Protein AF-A0A916MXW0-F1 (afdb_monomer)

pLDDT: mean 80.69, std 17.27, range [43.56, 96.69]

Structure (mmCIF, N/CA/C/O backbone):
data_AF-A0A916MXW0-F1
#
_entry.id   AF-A0A916MXW0-F1
#
loop_
_atom_site.group_PDB
_atom_site.id
_atom_site.type_symbol
_atom_site.label_atom_id
_atom_site.label_alt_id
_atom_site.label_comp_id
_atom_site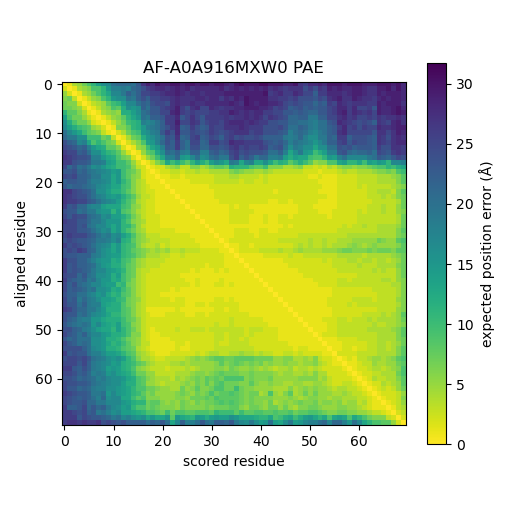.label_asym_id
_atom_site.label_entity_id
_atom_site.label_seq_id
_atom_site.pdbx_PDB_ins_code
_atom_site.Cartn_x
_atom_site.Cartn_y
_atom_site.Cartn_z
_atom_site.occupancy
_atom_site.B_iso_or_equiv
_atom_site.auth_seq_id
_atom_site.auth_comp_id
_atom_site.auth_asym_id
_atom_site.auth_atom_id
_atom_site.pdbx_PDB_model_num
ATOM 1 N N . MET A 1 1 ? 43.650 16.357 5.709 1.00 48.25 1 MET A N 1
ATOM 2 C CA . MET A 1 1 ? 42.989 15.894 4.471 1.00 48.25 1 MET A CA 1
ATOM 3 C C . MET A 1 1 ? 41.903 14.909 4.878 1.00 48.25 1 MET A C 1
ATOM 5 O O . MET A 1 1 ? 42.221 13.765 5.166 1.00 48.25 1 MET A O 1
ATOM 9 N N . SER A 1 2 ? 40.662 15.379 5.039 1.00 55.88 2 SER A N 1
ATOM 10 C CA . SER A 1 2 ? 39.537 14.533 5.464 1.00 55.88 2 SER A CA 1
ATOM 11 C C . SER A 1 2 ? 39.031 13.716 4.283 1.00 55.88 2 SER A C 1
ATOM 13 O O . SER A 1 2 ? 38.591 14.282 3.285 1.00 55.88 2 SER A O 1
ATOM 15 N N . ALA A 1 3 ? 39.093 12.393 4.398 1.00 46.53 3 ALA A N 1
ATOM 16 C CA . ALA A 1 3 ? 38.423 11.495 3.476 1.00 46.53 3 ALA A CA 1
ATOM 17 C C . ALA A 1 3 ? 36.924 11.511 3.803 1.00 46.53 3 ALA A C 1
ATOM 19 O O . ALA A 1 3 ? 36.505 11.055 4.866 1.00 46.53 3 ALA A O 1
ATOM 20 N N . ALA A 1 4 ? 36.117 12.077 2.907 1.00 50.59 4 ALA A N 1
ATOM 21 C CA . ALA A 1 4 ? 34.677 11.896 2.940 1.00 50.59 4 ALA A CA 1
ATOM 22 C C . ALA A 1 4 ? 34.395 10.420 2.636 1.00 50.59 4 ALA A C 1
ATOM 24 O O . ALA A 1 4 ? 34.510 9.984 1.490 1.00 50.59 4 ALA A O 1
ATOM 25 N N . THR A 1 5 ? 34.072 9.638 3.666 1.00 54.75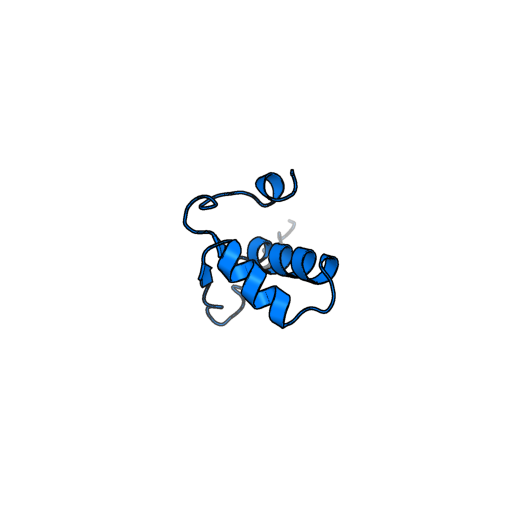 5 THR A N 1
ATOM 26 C CA . THR A 1 5 ? 33.535 8.288 3.493 1.00 54.75 5 THR A CA 1
ATOM 27 C C . THR A 1 5 ? 32.222 8.416 2.731 1.00 54.75 5 THR A C 1
ATOM 29 O O . THR A 1 5 ? 31.174 8.698 3.306 1.00 54.75 5 THR A O 1
ATOM 32 N N . SER A 1 6 ? 32.289 8.251 1.410 1.00 52.41 6 SER A N 1
ATOM 33 C CA . SER A 1 6 ? 31.117 7.993 0.585 1.00 52.41 6 SER A CA 1
ATOM 34 C C . SER A 1 6 ? 30.582 6.645 1.027 1.00 52.41 6 SER A C 1
ATOM 36 O O . SER A 1 6 ? 31.106 5.609 0.630 1.00 52.41 6 SER A O 1
ATOM 38 N N . ILE A 1 7 ? 29.581 6.657 1.904 1.00 64.06 7 ILE A N 1
ATOM 39 C CA . ILE A 1 7 ? 28.789 5.465 2.178 1.00 64.06 7 ILE A CA 1
ATOM 40 C C . ILE A 1 7 ? 28.186 5.078 0.825 1.00 64.06 7 ILE A C 1
ATOM 42 O O . ILE A 1 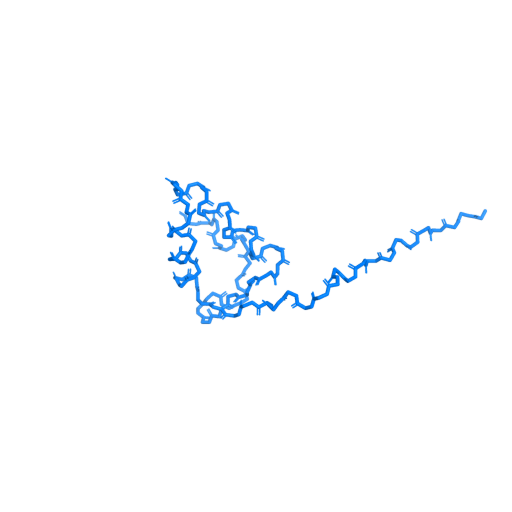7 ? 27.406 5.867 0.277 1.00 64.06 7 ILE A O 1
ATOM 46 N N . PRO A 1 8 ? 28.549 3.927 0.232 1.00 46.88 8 PRO A N 1
ATOM 47 C CA . PRO A 1 8 ? 27.847 3.468 -0.947 1.00 46.88 8 PRO A CA 1
ATOM 48 C C . PRO A 1 8 ? 26.390 3.306 -0.526 1.00 46.88 8 PRO A C 1
ATOM 50 O O . PRO A 1 8 ? 26.086 2.560 0.406 1.00 46.88 8 PRO A O 1
ATOM 53 N N . ARG A 1 9 ? 25.487 4.048 -1.175 1.00 61.00 9 ARG A N 1
ATOM 54 C CA . ARG A 1 9 ? 24.057 3.745 -1.130 1.00 61.00 9 ARG A CA 1
ATOM 55 C C . ARG A 1 9 ? 23.936 2.313 -1.619 1.00 61.0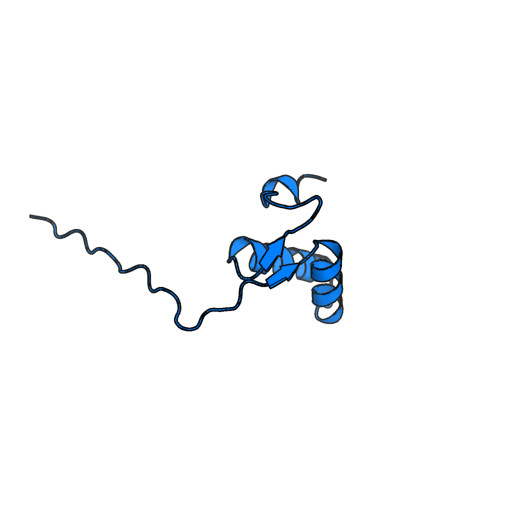0 9 ARG A C 1
ATOM 57 O O . ARG A 1 9 ? 23.998 2.081 -2.821 1.00 61.00 9 ARG A O 1
ATOM 64 N N . ILE A 1 10 ? 23.858 1.372 -0.687 1.00 59.94 10 ILE A N 1
ATOM 65 C CA . ILE A 1 10 ? 23.638 -0.037 -0.971 1.00 59.94 10 ILE A CA 1
ATOM 66 C C . ILE A 1 10 ? 22.358 -0.063 -1.811 1.00 59.94 10 ILE A C 1
ATOM 68 O O . ILE A 1 10 ? 21.314 0.353 -1.302 1.00 59.94 10 ILE A O 1
ATOM 72 N N . PRO A 1 11 ? 22.390 -0.451 -3.096 1.00 52.09 11 PRO A N 1
ATOM 73 C CA . PRO A 1 11 ? 21.154 -0.769 -3.774 1.00 52.09 11 PRO A CA 1
ATOM 74 C C . PRO A 1 11 ? 20.723 -2.067 -3.110 1.00 52.09 11 PRO A C 1
ATOM 76 O O . PRO A 1 11 ? 21.346 -3.100 -3.357 1.00 52.09 11 PRO A O 1
ATOM 79 N N . TRP A 1 12 ? 19.782 -1.980 -2.163 1.00 55.12 12 TRP A N 1
ATOM 80 C CA . TRP A 1 12 ? 19.240 -3.142 -1.467 1.00 55.12 12 TRP A CA 1
ATOM 81 C C . TRP A 1 12 ? 19.003 -4.233 -2.505 1.00 55.12 12 TRP A C 1
ATOM 83 O O . TRP A 1 12 ? 18.255 -4.057 -3.466 1.00 55.12 12 TRP A O 1
ATOM 93 N N . GLY A 1 13 ? 19.817 -5.281 -2.389 1.00 43.56 13 GLY A N 1
ATOM 94 C CA . GLY A 1 13 ? 19.917 -6.324 -3.387 1.00 43.56 13 GLY A CA 1
ATOM 95 C C . GLY A 1 13 ? 18.573 -7.015 -3.536 1.00 43.56 13 GLY A C 1
ATOM 96 O O . GLY A 1 13 ? 17.865 -7.216 -2.551 1.00 43.56 13 GLY A O 1
ATOM 97 N N . ARG A 1 14 ? 18.298 -7.419 -4.781 1.00 49.69 14 ARG A N 1
ATOM 98 C CA . ARG A 1 14 ? 17.016 -7.891 -5.322 1.00 49.69 14 ARG A CA 1
ATOM 99 C C . ARG A 1 14 ? 16.133 -6.707 -5.699 1.00 49.69 14 ARG A C 1
ATOM 101 O O . ARG A 1 14 ? 15.807 -5.879 -4.867 1.00 49.69 14 ARG A O 1
ATOM 108 N N . ALA A 1 15 ? 15.742 -6.629 -6.968 1.00 53.06 15 ALA A N 1
ATOM 109 C CA . ALA A 1 15 ? 14.658 -5.756 -7.381 1.00 53.06 15 ALA A CA 1
ATOM 110 C C . ALA A 1 15 ? 13.414 -6.133 -6.560 1.00 53.06 15 ALA A C 1
ATOM 112 O O . ALA A 1 15 ? 12.691 -7.062 -6.923 1.00 53.06 15 ALA A O 1
ATOM 113 N N . GLU A 1 16 ? 13.190 -5.476 -5.421 1.00 59.12 16 GLU A N 1
ATOM 114 C CA . GLU A 1 16 ? 11.862 -5.395 -4.840 1.00 59.12 16 GLU A CA 1
ATOM 115 C C . GLU A 1 16 ? 11.026 -4.764 -5.940 1.00 59.12 16 GLU A C 1
ATOM 117 O O . GLU A 1 16 ? 11.218 -3.598 -6.292 1.00 59.12 16 GLU A O 1
ATOM 122 N N . ARG A 1 17 ? 10.241 -5.601 -6.625 1.00 67.62 17 ARG A N 1
ATOM 123 C CA . ARG A 1 17 ? 9.427 -5.159 -7.747 1.00 67.62 17 ARG A CA 1
ATOM 124 C C . ARG A 1 17 ? 8.520 -4.085 -7.190 1.00 67.62 17 ARG A C 1
ATOM 126 O O . ARG A 1 17 ? 7.606 -4.392 -6.437 1.00 67.62 17 ARG A O 1
ATOM 133 N N . CYS A 1 18 ? 8.830 -2.842 -7.527 1.00 80.31 18 CYS A N 1
ATOM 134 C CA . CYS A 1 18 ? 7.948 -1.738 -7.249 1.00 80.31 18 CYS A CA 1
ATOM 135 C C . CYS A 1 18 ? 6.617 -2.067 -7.924 1.00 80.31 18 CYS A C 1
ATOM 137 O O . CYS A 1 18 ? 6.578 -2.235 -9.146 1.00 80.31 18 CYS A O 1
ATOM 139 N N . VAL A 1 19 ? 5.574 -2.249 -7.124 1.00 89.31 19 VAL A N 1
ATOM 140 C CA . VAL A 1 19 ? 4.247 -2.583 -7.631 1.00 89.31 19 VAL A CA 1
ATOM 141 C C . VAL A 1 19 ? 3.570 -1.284 -8.045 1.00 89.31 19 VAL A C 1
ATOM 143 O O . VAL A 1 19 ? 3.418 -0.375 -7.227 1.00 89.31 19 VAL A O 1
ATOM 146 N N . GLU A 1 20 ? 3.188 -1.181 -9.317 1.00 93.44 20 GLU A N 1
ATOM 147 C CA . GLU A 1 20 ? 2.293 -0.118 -9.772 1.00 93.44 20 GLU A CA 1
ATOM 148 C C . GLU A 1 20 ? 0.847 -0.528 -9.499 1.00 93.44 20 GLU A C 1
ATOM 150 O O . GLU A 1 20 ? 0.408 -1.588 -9.939 1.00 93.44 20 GLU A O 1
ATOM 155 N N . THR A 1 21 ? 0.113 0.300 -8.760 1.00 94.06 21 THR A N 1
ATOM 156 C CA . THR A 1 21 ? -1.254 -0.007 -8.317 1.00 94.06 21 THR A CA 1
ATOM 157 C C . THR A 1 21 ? -2.046 1.275 -8.068 1.00 94.06 21 THR A C 1
ATOM 159 O O . THR A 1 21 ? -1.473 2.365 -7.978 1.00 94.06 21 THR A O 1
ATOM 162 N N . THR A 1 22 ? -3.369 1.180 -7.983 1.00 94.88 22 THR A N 1
ATOM 163 C CA . THR A 1 22 ? -4.207 2.294 -7.528 1.00 94.88 22 THR A CA 1
ATOM 164 C C . THR A 1 22 ? -4.197 2.400 -6.001 1.00 94.88 22 THR A C 1
ATOM 166 O O . THR A 1 22 ? -3.903 1.437 -5.295 1.00 94.88 22 THR A O 1
ATOM 169 N N . LEU A 1 23 ? -4.547 3.573 -5.462 1.00 93.12 23 LEU A N 1
ATOM 170 C CA . LEU A 1 23 ? -4.659 3.743 -4.009 1.00 93.12 23 LEU A CA 1
ATOM 171 C C . LEU A 1 23 ? -5.721 2.806 -3.414 1.00 93.12 23 LEU A C 1
ATOM 173 O O . LEU A 1 23 ? -5.511 2.256 -2.341 1.00 93.12 23 LEU A O 1
ATOM 177 N N . LEU A 1 24 ? -6.827 2.592 -4.134 1.00 94.31 24 LEU A N 1
ATOM 178 C CA . LEU A 1 24 ? -7.913 1.714 -3.700 1.00 94.31 24 LEU A CA 1
ATOM 179 C C . LEU A 1 24 ? -7.455 0.257 -3.571 1.00 94.31 24 LEU A C 1
ATOM 181 O O . LEU A 1 24 ? -7.697 -0.367 -2.546 1.00 94.31 24 LEU A O 1
ATOM 185 N N . GLU A 1 25 ? -6.778 -0.269 -4.592 1.00 94.56 25 GLU A N 1
ATOM 186 C CA . GLU A 1 25 ? -6.236 -1.634 -4.573 1.00 94.56 25 GLU A CA 1
ATOM 187 C C . GLU A 1 25 ? -5.188 -1.813 -3.472 1.00 94.56 25 GLU A C 1
ATOM 189 O O . GLU A 1 25 ? -5.194 -2.827 -2.777 1.00 94.56 25 GLU A O 1
ATOM 194 N N . LEU A 1 26 ? -4.313 -0.819 -3.284 1.00 94.44 26 LEU A N 1
ATOM 195 C CA . LEU A 1 26 ? -3.293 -0.858 -2.241 1.00 94.44 26 LEU A CA 1
ATOM 196 C C . LEU A 1 26 ? -3.913 -0.854 -0.840 1.00 94.44 26 LEU A C 1
ATOM 198 O O . LEU A 1 26 ? -3.506 -1.649 0.000 1.00 94.44 26 LEU A O 1
ATOM 202 N N . VAL A 1 27 ? -4.888 0.025 -0.589 1.00 95.25 27 VAL A N 1
ATOM 203 C CA . VAL A 1 27 ? -5.589 0.086 0.700 1.00 95.25 27 VAL A CA 1
ATOM 204 C C . VAL A 1 27 ? -6.338 -1.217 0.951 1.00 95.25 27 VAL A C 1
ATOM 206 O O . VAL A 1 27 ? -6.163 -1.785 2.018 1.00 95.25 27 VAL A O 1
ATOM 209 N N . ALA A 1 28 ? -7.085 -1.733 -0.029 1.00 96.38 28 ALA A N 1
ATOM 210 C CA . ALA A 1 28 ? -7.815 -2.993 0.113 1.00 96.38 28 ALA A CA 1
ATOM 211 C C . ALA A 1 28 ? -6.885 -4.162 0.483 1.00 96.38 28 ALA A C 1
ATOM 213 O O . ALA A 1 28 ? -7.135 -4.856 1.462 1.00 96.38 28 ALA A O 1
ATOM 214 N N . ALA A 1 29 ? -5.770 -4.323 -0.238 1.00 95.31 29 ALA A N 1
ATOM 215 C CA . ALA A 1 29 ? -4.813 -5.396 0.027 1.00 95.31 29 ALA A CA 1
ATOM 216 C C . ALA A 1 29 ? -4.129 -5.277 1.400 1.00 95.31 29 ALA A C 1
ATOM 218 O O . ALA A 1 29 ? -3.793 -6.285 2.007 1.00 95.31 29 ALA A O 1
ATOM 219 N N . VAL A 1 30 ? -3.890 -4.055 1.886 1.00 95.56 30 VAL A N 1
ATOM 220 C CA . VAL A 1 30 ? -3.307 -3.831 3.217 1.00 95.56 30 VAL A CA 1
ATOM 221 C C . VAL A 1 30 ? -4.353 -4.024 4.318 1.00 95.56 30 VAL A C 1
ATOM 223 O O . VAL A 1 30 ? -4.028 -4.558 5.373 1.00 95.56 30 VAL A O 1
ATOM 226 N N . SER A 1 31 ? -5.602 -3.615 4.083 1.00 96.69 31 SER A N 1
ATOM 227 C CA . SER A 1 31 ? -6.711 -3.781 5.028 1.00 96.69 31 SER A CA 1
ATOM 228 C C . SER A 1 31 ? -7.009 -5.242 5.348 1.00 96.69 31 SER A C 1
ATOM 230 O O . SER A 1 31 ? -7.376 -5.525 6.481 1.00 96.69 31 SER A O 1
ATOM 232 N N . ASP A 1 32 ? -6.801 -6.157 4.401 1.00 96.31 32 ASP A N 1
ATOM 233 C CA . ASP A 1 32 ? -6.969 -7.598 4.634 1.00 96.31 32 ASP A CA 1
ATOM 234 C C . ASP A 1 32 ? -5.936 -8.175 5.628 1.00 96.31 32 ASP A C 1
ATOM 236 O O . ASP A 1 32 ? -6.167 -9.228 6.219 1.00 96.31 32 ASP A O 1
ATOM 240 N N . GLU A 1 33 ? -4.813 -7.480 5.842 1.00 94.75 33 GLU A N 1
ATOM 241 C CA . GLU A 1 33 ? -3.673 -7.939 6.651 1.00 94.75 33 GLU A CA 1
ATOM 242 C C . GLU A 1 33 ? -3.471 -7.125 7.947 1.00 94.75 33 GLU A C 1
ATOM 244 O O . GLU A 1 33 ? -2.550 -7.405 8.714 1.00 94.75 33 GLU A O 1
ATOM 249 N N . CYS A 1 34 ? -4.280 -6.089 8.189 1.00 95.00 34 CYS A N 1
ATOM 250 C CA . CYS A 1 34 ? -4.136 -5.163 9.321 1.00 95.00 34 CYS A CA 1
ATOM 251 C C . CYS A 1 34 ? -5.372 -5.186 10.226 1.00 95.00 34 CYS A C 1
ATOM 253 O O . CYS A 1 34 ? -6.500 -5.309 9.755 1.00 95.00 34 CYS A O 1
ATOM 255 N N . GLU A 1 35 ? -5.177 -4.994 11.532 1.00 93.81 35 GLU A N 1
ATOM 256 C CA . GLU A 1 35 ? -6.266 -5.065 12.518 1.00 93.81 35 GLU A CA 1
ATOM 257 C C . GLU A 1 35 ? -6.909 -3.694 12.796 1.00 93.81 35 GLU A C 1
ATOM 259 O O . GLU A 1 35 ? -7.956 -3.607 13.440 1.00 93.81 35 GLU A O 1
ATOM 264 N N . SER A 1 36 ? -6.300 -2.601 12.317 1.00 96.00 36 SER A N 1
ATOM 265 C CA . SER A 1 36 ? -6.807 -1.240 12.519 1.00 96.00 36 SER A CA 1
ATOM 266 C C . SER A 1 36 ? -6.522 -0.294 11.352 1.00 96.00 36 SER A C 1
ATOM 268 O O . SER A 1 36 ? -5.541 -0.438 10.624 1.00 96.00 36 SER A O 1
ATOM 270 N N . GLU A 1 37 ? -7.336 0.756 11.226 1.00 94.50 37 GLU A N 1
ATOM 271 C CA . GLU A 1 37 ? -7.127 1.822 10.235 1.00 94.50 37 GLU A CA 1
ATOM 272 C C . GLU A 1 37 ? -5.767 2.517 10.408 1.00 94.50 37 GLU A C 1
ATOM 274 O O . GLU A 1 37 ? -5.120 2.882 9.428 1.00 94.50 37 GLU A O 1
ATOM 279 N N . ALA A 1 38 ? -5.293 2.658 11.651 1.00 94.38 38 ALA A N 1
ATOM 280 C CA . ALA A 1 38 ? -3.991 3.251 11.940 1.00 94.38 38 ALA A CA 1
ATOM 281 C C . ALA A 1 38 ? -2.837 2.408 11.370 1.00 94.38 38 ALA A C 1
ATOM 283 O O . ALA A 1 38 ? -1.893 2.962 10.801 1.00 94.38 38 ALA A O 1
ATOM 284 N N . GLU A 1 39 ? -2.924 1.080 11.478 1.00 95.50 39 GLU A N 1
ATOM 285 C CA . GLU A 1 39 ? -1.956 0.153 10.880 1.00 95.50 39 GLU A CA 1
ATOM 286 C C . GLU A 1 39 ? -2.009 0.179 9.354 1.00 95.50 39 GLU A C 1
ATOM 288 O O . GLU A 1 39 ? -0.957 0.203 8.709 1.00 95.50 39 GLU A O 1
ATOM 293 N N . VAL A 1 40 ? -3.213 0.258 8.777 1.00 95.88 40 VAL A N 1
ATOM 294 C CA . VAL A 1 40 ? -3.393 0.386 7.325 1.00 95.88 40 VAL A CA 1
ATOM 295 C C . VAL A 1 40 ? -2.696 1.644 6.819 1.00 95.88 40 VAL A C 1
ATOM 297 O O . VAL A 1 40 ? -1.855 1.568 5.922 1.00 95.88 40 VAL A O 1
ATOM 300 N N . VAL A 1 41 ? -2.978 2.800 7.425 1.00 94.25 41 VAL A N 1
ATOM 301 C CA . VAL A 1 41 ? -2.367 4.078 7.038 1.00 94.25 41 VAL A CA 1
ATOM 302 C C . VAL A 1 41 ? -0.847 4.020 7.192 1.00 94.25 41 VAL A C 1
ATOM 304 O O . VAL A 1 41 ? -0.124 4.371 6.258 1.00 94.25 41 VAL A O 1
ATOM 307 N N . ALA A 1 42 ? -0.340 3.539 8.330 1.00 94.44 42 ALA A N 1
ATOM 308 C CA . ALA A 1 42 ? 1.099 3.430 8.565 1.00 94.44 42 ALA A CA 1
ATOM 309 C C . ALA A 1 42 ? 1.789 2.533 7.521 1.00 94.44 42 ALA A C 1
ATOM 3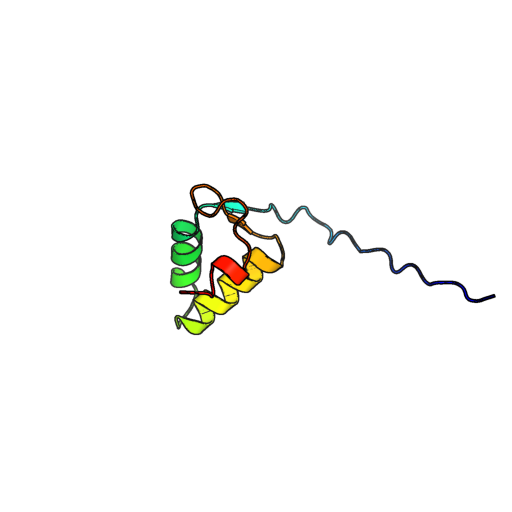11 O O . ALA A 1 42 ? 2.847 2.891 6.992 1.00 94.44 42 ALA A O 1
ATOM 312 N N . THR A 1 43 ? 1.169 1.405 7.175 1.00 95.56 43 THR A N 1
ATOM 313 C CA . THR A 1 43 ? 1.698 0.445 6.201 1.00 95.56 43 THR A CA 1
ATOM 314 C C . THR A 1 43 ? 1.664 1.004 4.781 1.00 95.56 43 THR A C 1
ATOM 316 O O . THR A 1 43 ? 2.670 0.935 4.073 1.00 95.56 43 THR A O 1
ATOM 319 N N . VAL A 1 44 ? 0.563 1.637 4.367 1.00 94.31 44 VAL A N 1
ATOM 320 C CA . VAL A 1 44 ? 0.451 2.295 3.054 1.00 94.31 44 VAL A CA 1
ATOM 321 C C . VAL A 1 44 ? 1.508 3.392 2.907 1.00 94.31 44 VAL A C 1
ATOM 323 O O . VAL A 1 44 ? 2.244 3.416 1.915 1.00 94.31 44 VAL A O 1
ATOM 326 N N . LEU A 1 45 ? 1.654 4.264 3.912 1.00 93.25 45 LEU A N 1
ATOM 327 C CA . LEU A 1 45 ? 2.677 5.313 3.916 1.00 93.25 45 LEU A CA 1
ATOM 328 C C . LEU A 1 45 ? 4.089 4.726 3.838 1.00 93.25 45 LEU A C 1
ATOM 330 O O . LEU A 1 45 ? 4.934 5.254 3.111 1.00 93.25 45 LEU A O 1
ATOM 334 N N . HIS A 1 46 ? 4.346 3.622 4.543 1.00 92.50 46 HIS A N 1
ATOM 335 C CA . HIS A 1 46 ? 5.626 2.928 4.486 1.00 92.50 46 HIS A CA 1
ATOM 336 C C . HIS A 1 46 ? 5.916 2.365 3.087 1.00 92.50 46 HIS A C 1
ATOM 338 O O . HIS A 1 46 ? 7.009 2.576 2.557 1.00 92.50 46 HIS A O 1
ATOM 344 N N . LEU A 1 47 ? 4.958 1.682 2.455 1.00 92.00 47 LEU A N 1
ATOM 345 C CA . LEU A 1 47 ? 5.129 1.081 1.126 1.00 92.00 47 LEU A CA 1
ATOM 346 C C . LEU A 1 47 ? 5.376 2.134 0.039 1.00 92.00 47 LEU A C 1
ATOM 348 O O . LEU A 1 47 ? 6.240 1.949 -0.822 1.00 92.00 47 LEU A O 1
ATOM 352 N N . LEU A 1 48 ? 4.666 3.259 0.107 1.00 91.88 48 LEU A N 1
ATOM 353 C CA . LEU A 1 48 ? 4.852 4.382 -0.810 1.00 91.88 48 LEU A CA 1
ATOM 354 C C . LEU A 1 48 ? 6.166 5.126 -0.540 1.00 91.88 48 LEU A C 1
A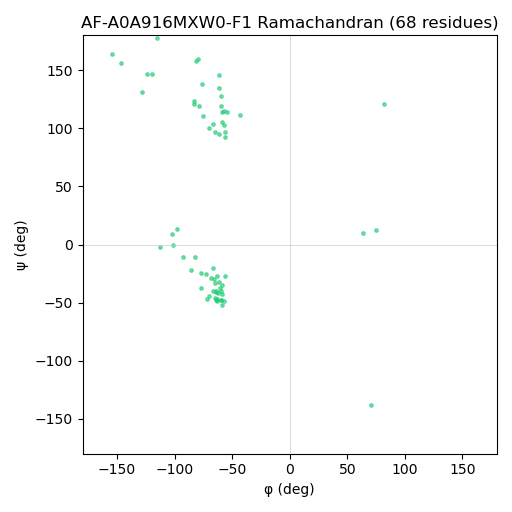TOM 356 O O . LEU A 1 48 ? 6.942 5.373 -1.461 1.00 91.88 48 LEU A O 1
ATOM 360 N N . GLY A 1 49 ? 6.455 5.442 0.725 1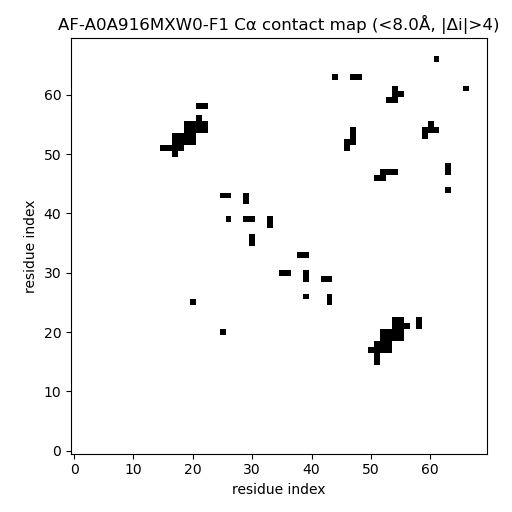.00 90.12 49 GLY A N 1
ATOM 361 C CA . GLY A 1 49 ? 7.664 6.167 1.128 1.00 90.12 49 GLY A CA 1
ATOM 362 C C . GLY A 1 49 ? 8.959 5.388 0.885 1.00 90.12 49 GLY A C 1
ATOM 363 O O . GLY A 1 49 ? 9.996 5.988 0.606 1.00 90.12 49 GLY A O 1
ATOM 364 N N . SER A 1 50 ? 8.901 4.055 0.935 1.00 89.38 50 SER A N 1
ATOM 365 C CA . SER A 1 50 ? 10.026 3.169 0.603 1.00 89.38 50 SER A CA 1
ATOM 366 C C . SER A 1 50 ? 10.184 2.910 -0.899 1.00 89.38 50 SER A C 1
ATOM 368 O O . SER A 1 50 ? 11.197 2.356 -1.321 1.00 89.38 50 SER A O 1
ATOM 370 N N . GLY A 1 51 ? 9.209 3.308 -1.724 1.00 89.56 51 GLY A N 1
ATOM 371 C CA . GLY A 1 51 ? 9.205 3.043 -3.163 1.00 89.56 51 GLY A CA 1
ATOM 372 C C . GLY A 1 51 ? 8.874 1.594 -3.536 1.00 89.56 51 GLY A C 1
ATOM 373 O O . GLY A 1 51 ? 9.042 1.212 -4.697 1.00 89.56 51 GLY A O 1
ATOM 374 N N . ARG A 1 52 ? 8.387 0.788 -2.583 1.00 90.69 52 ARG A N 1
ATOM 375 C CA . ARG A 1 52 ? 7.918 -0.591 -2.816 1.00 90.69 52 ARG A CA 1
ATOM 376 C C . ARG A 1 52 ? 6.581 -0.617 -3.556 1.00 90.69 52 ARG A C 1
ATOM 378 O O . ARG A 1 52 ? 6.311 -1.561 -4.294 1.00 90.69 52 ARG A O 1
ATOM 385 N N . ALA A 1 53 ? 5.801 0.454 -3.432 1.00 90.69 53 ALA A N 1
ATOM 386 C CA . ALA A 1 53 ? 4.622 0.723 -4.242 1.00 90.69 53 ALA A CA 1
ATOM 387 C C . ALA A 1 53 ? 4.733 2.090 -4.933 1.00 90.69 53 ALA A C 1
ATOM 389 O O . ALA A 1 53 ? 5.301 3.039 -4.386 1.00 90.69 53 ALA A O 1
ATOM 390 N N . ARG A 1 54 ? 4.168 2.197 -6.136 1.00 92.56 54 ARG A N 1
ATOM 391 C CA . ARG A 1 54 ? 3.965 3.461 -6.854 1.00 92.56 54 ARG A CA 1
ATOM 392 C C . ARG A 1 54 ? 2.511 3.569 -7.286 1.00 92.56 54 ARG A C 1
ATOM 394 O O . ARG A 1 54 ? 1.967 2.644 -7.883 1.00 92.56 54 ARG A O 1
ATOM 401 N N . LEU A 1 55 ? 1.895 4.714 -7.002 1.00 93.38 55 LEU A N 1
ATOM 402 C CA . LEU A 1 55 ? 0.507 4.952 -7.382 1.00 93.38 55 LEU A CA 1
ATOM 403 C C . LEU A 1 55 ? 0.388 5.257 -8.876 1.00 93.38 55 LEU A C 1
ATOM 405 O O . LEU A 1 55 ? 1.171 6.027 -9.441 1.00 93.38 55 LEU A O 1
ATOM 409 N N . CYS A 1 56 ? -0.631 4.679 -9.502 1.00 92.19 56 CYS A N 1
ATOM 410 C CA . CYS A 1 56 ? -1.064 4.994 -10.856 1.00 92.19 56 CYS A CA 1
ATOM 411 C C . CYS A 1 56 ? -2.481 5.610 -10.858 1.00 92.19 56 CYS A C 1
ATOM 413 O O . CYS A 1 56 ? -3.106 5.796 -9.812 1.00 92.19 56 CYS A O 1
ATOM 415 N N . GLY A 1 57 ? -2.980 5.997 -12.038 1.00 87.81 57 GLY A N 1
ATOM 416 C CA . GLY A 1 57 ? -4.285 6.658 -12.1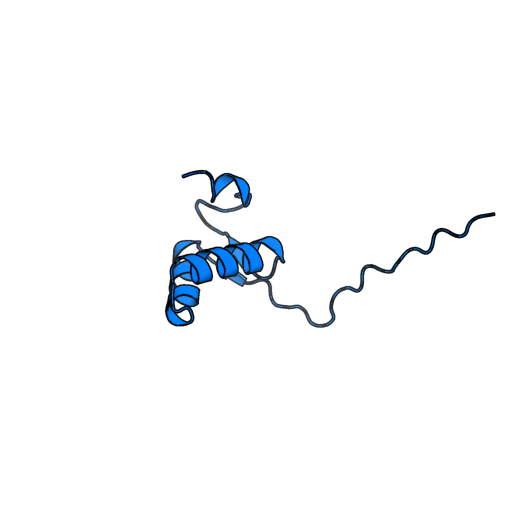71 1.00 87.81 57 GLY A CA 1
ATOM 417 C C . GLY A 1 57 ? -4.292 8.087 -11.614 1.00 87.81 57 GLY A C 1
ATOM 418 O O . GLY A 1 57 ? -3.337 8.834 -11.826 1.00 87.81 57 GLY A O 1
ATOM 419 N N . SER A 1 58 ? -5.361 8.469 -10.909 1.00 87.94 58 SER A N 1
ATOM 420 C CA . SER A 1 58 ? -5.573 9.837 -10.399 1.00 87.94 58 SER A CA 1
ATOM 421 C C . SER A 1 58 ? -4.529 10.294 -9.378 1.00 87.94 58 SER A C 1
ATOM 423 O O . SER A 1 58 ? -4.247 11.482 -9.286 1.00 87.94 58 SER A O 1
ATOM 425 N N . PHE A 1 59 ? -3.925 9.355 -8.646 1.00 86.06 59 PHE A N 1
ATOM 426 C CA . PHE A 1 59 ? -2.871 9.630 -7.665 1.00 86.06 59 PHE A CA 1
ATOM 427 C C . PHE A 1 59 ? -1.465 9.394 -8.232 1.00 86.06 59 PHE A C 1
ATOM 429 O O . PHE A 1 59 ? -0.485 9.332 -7.488 1.00 86.06 59 PHE A O 1
ATOM 436 N N . ARG A 1 60 ? -1.328 9.250 -9.558 1.00 85.88 60 ARG A N 1
ATOM 437 C CA . ARG A 1 60 ? -0.012 9.159 -10.193 1.00 85.88 60 ARG A CA 1
ATOM 438 C C . ARG A 1 60 ? 0.784 10.426 -9.889 1.00 85.88 60 ARG A C 1
ATOM 440 O O . ARG A 1 60 ? 0.321 11.529 -10.156 1.00 85.88 60 ARG A O 1
ATOM 447 N N . ASN A 1 61 ? 2.005 10.250 -9.388 1.00 82.44 61 ASN A N 1
ATOM 448 C CA . ASN A 1 61 ? 2.889 11.329 -8.928 1.00 82.44 61 ASN A CA 1
ATOM 449 C C . ASN A 1 61 ? 2.367 12.131 -7.722 1.00 82.44 61 ASN A C 1
ATOM 451 O O . ASN A 1 61 ? 2.969 13.151 -7.392 1.00 82.44 61 ASN A O 1
ATOM 455 N N . ALA A 1 62 ? 1.295 11.687 -7.056 1.00 83.56 62 ALA A N 1
ATOM 456 C CA . ALA A 1 62 ? 0.896 12.278 -5.787 1.00 83.56 62 ALA A CA 1
ATOM 457 C C . ALA A 1 62 ? 2.021 12.085 -4.766 1.00 83.56 62 ALA A C 1
ATOM 459 O O . ALA A 1 62 ? 2.614 11.007 -4.654 1.00 83.56 62 ALA A O 1
ATOM 460 N N . SER A 1 63 ? 2.333 13.141 -4.027 1.00 81.06 63 SER A N 1
ATOM 461 C CA . SER A 1 63 ? 3.239 13.049 -2.896 1.00 81.06 63 SER A CA 1
ATOM 462 C C . SER A 1 63 ? 2.481 12.539 -1.673 1.00 81.06 63 SER A C 1
ATOM 464 O O . SER A 1 63 ? 1.271 12.713 -1.550 1.00 81.06 63 SER A O 1
ATOM 466 N N . LEU A 1 64 ? 3.198 11.972 -0.701 1.00 77.88 64 LEU A N 1
ATOM 467 C CA . LEU A 1 64 ? 2.586 11.592 0.578 1.00 77.88 64 LEU A CA 1
ATOM 468 C C . LEU A 1 64 ? 1.898 12.775 1.281 1.00 77.88 64 LEU A C 1
ATOM 470 O O . LEU A 1 64 ? 0.947 12.572 2.023 1.00 77.88 64 LEU A O 1
ATOM 474 N N . ARG A 1 65 ? 2.342 14.016 1.033 1.00 79.38 65 ARG A N 1
ATOM 475 C CA . ARG A 1 65 ? 1.688 15.212 1.585 1.00 79.38 65 ARG A CA 1
ATOM 476 C C . ARG A 1 65 ? 0.305 15.455 0.995 1.00 79.38 65 ARG A C 1
ATOM 478 O O . ARG A 1 65 ? -0.523 16.041 1.681 1.00 79.38 65 ARG A O 1
ATOM 485 N N . ASP A 1 66 ? 0.081 15.022 -0.239 1.00 79.75 66 ASP A N 1
ATOM 486 C CA . ASP A 1 66 ? -1.206 15.161 -0.918 1.00 79.75 66 ASP A CA 1
ATOM 487 C C . ASP A 1 66 ? -2.212 14.120 -0.407 1.00 79.75 66 ASP A C 1
ATOM 489 O O . ASP A 1 66 ? -3.408 14.361 -0.453 1.00 79.75 66 ASP A O 1
ATOM 493 N N . LEU A 1 67 ? -1.729 12.992 0.130 1.00 72.50 67 LEU A N 1
ATOM 494 C CA . LEU A 1 67 ? -2.558 11.905 0.668 1.00 72.50 67 LEU A CA 1
ATOM 495 C C . LEU A 1 67 ? -2.972 12.096 2.134 1.00 72.50 67 LEU A C 1
ATOM 497 O O . LEU A 1 67 ? -3.927 11.476 2.576 1.00 72.50 67 LEU A O 1
ATOM 501 N N . VAL A 1 68 ? -2.235 12.902 2.901 1.00 71.00 68 VAL A N 1
ATOM 502 C CA . VAL A 1 68 ? -2.453 13.094 4.353 1.00 71.00 68 VAL A CA 1
ATOM 503 C C . VAL A 1 68 ? -3.177 14.422 4.642 1.00 71.00 68 VAL A C 1
ATOM 505 O O . VAL A 1 68 ? -3.232 14.877 5.780 1.00 71.00 68 VAL A O 1
ATOM 508 N N . ARG A 1 69 ? -3.674 15.108 3.606 1.00 62.66 69 ARG A N 1
ATOM 509 C CA . ARG A 1 69 ? -4.266 16.451 3.719 1.00 62.66 69 ARG A CA 1
ATOM 510 C C . ARG A 1 69 ? -5.796 16.507 3.720 1.00 62.66 69 ARG A C 1
ATOM 512 O O . ARG A 1 69 ? -6.309 17.616 3.858 1.00 62.66 69 ARG A O 1
ATOM 519 N N . ASP A 1 70 ? -6.474 15.371 3.616 1.00 49.44 70 ASP A N 1
ATOM 520 C CA . ASP A 1 70 ? -7.929 15.228 3.794 1.00 49.44 70 ASP A CA 1
ATOM 521 C C . ASP A 1 70 ? -8.253 14.638 5.176 1.00 49.44 70 ASP A C 1
ATOM 523 O O . ASP A 1 70 ? -9.298 15.027 5.747 1.00 49.44 70 ASP A O 1
#

Radius of gyration: 15.86 Å; Cα contacts (8 Å, |Δi|>4): 50; chains: 1; bounding box: 51×24×25 Å

Mean predicted aligned error: 9.92 Å

Foldseek 3Di:
DDDDPPPPPPPPPDCLPAAEDAPVVLLVVLVVVDPDPVSSLVVSCVCVVVSSYAYDDPCHVPDVVNVVVD

Secondary structure (DSSP, 8-state):
------------SS----EEE-HHHHHHHHHTT-SSHHHHHHHHHHHHHTTSEEE-GGGTT--HHHHS--

Solvent-accessible surface area (backbone atoms only — not comparable to full-atom values): 4467 Å² total; per-residue (Å²): 136,87,79,79,79,76,73,74,80,72,72,72,81,66,86,72,70,53,42,78,40,41,67,66,60,53,48,53,64,40,48,79,77,38,96,43,72,68,52,30,52,54,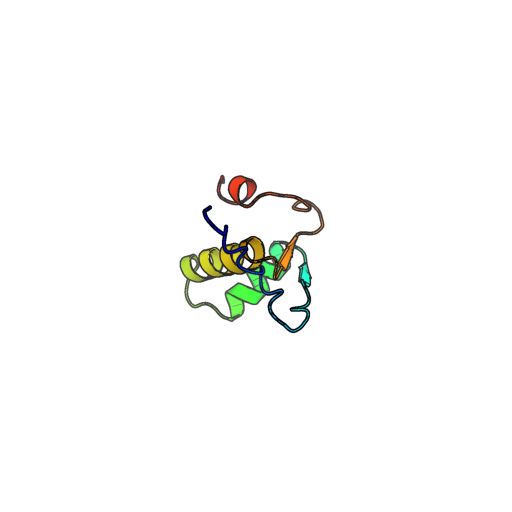49,53,52,47,35,47,75,70,49,48,31,42,50,36,76,96,49,44,86,58,50,74,70,71,72,74,71,123

Nearest PDB structures (foldseek):
  8dau-assembly1_C  TM=2.805E-01  e=6.181E+00  Saccharomyces cerevisiae

Sequence (70 aa):
MSAATSIPRIPWGRAERCVETTLLELVAAVSDECESEAEVVATVLHLLGSGRARLCGSFRNASLRDLVRD